Protein AF-A0A6L8EXD7-F1 (afdb_monomer)

Solvent-accessible surface area (backbone atoms only — not comparable to full-atom values): 5978 Å² total; per-residue (Å²): 113,76,66,60,57,54,53,51,52,51,51,52,53,52,53,51,53,54,54,56,73,73,64,79,84,89,78,85,87,80,86,75,88,75,86,72,89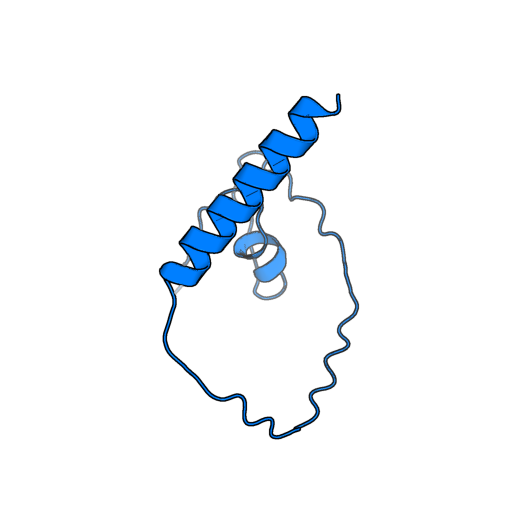,74,87,76,88,70,90,68,82,74,73,80,80,81,77,86,81,65,90,77,90,77,48,86,93,43,38,55,70,65,60,73,65,41,93,58,95,78,87,84,87,86,85,74,97,122

Mean predicted aligned error: 18.9 Å

Sequence (82 aa):
MKTLFRTCVLLIIGLVAVYTAGCGEDIEQEIDPVAVDTESAREESSEPVAADGKPITVTDATFEAVVLEAELPVVLELGAEW

Foldseek 3Di:
DVVVVVVVVVVVVVVVVVVVVVDDDDDDDDDDDPDDPPPPDDPPVDDQDPPPVDDDDDDPVCCCVHQVVHPDHDDDDDDDPD

Structure (mmCIF, N/CA/C/O backbone):
data_AF-A0A6L8EXD7-F1
#
_entry.id   AF-A0A6L8EXD7-F1
#
loop_
_atom_site.group_PDB
_atom_site.id
_atom_site.type_symbol
_atom_site.label_atom_id
_atom_site.label_alt_id
_atom_site.label_comp_id
_atom_site.label_asym_id
_atom_site.label_entity_id
_atom_site.label_seq_id
_atom_site.pdbx_PDB_ins_code
_atom_site.Cartn_x
_atom_site.Cartn_y
_atom_site.Cartn_z
_atom_site.occupancy
_atom_site.B_iso_or_equiv
_atom_site.auth_seq_id
_atom_site.auth_comp_id
_atom_site.auth_asym_id
_atom_site.auth_atom_id
_atom_site.pdbx_PDB_model_num
ATOM 1 N N . MET A 1 1 ? -12.786 17.304 41.345 1.00 54.72 1 MET A N 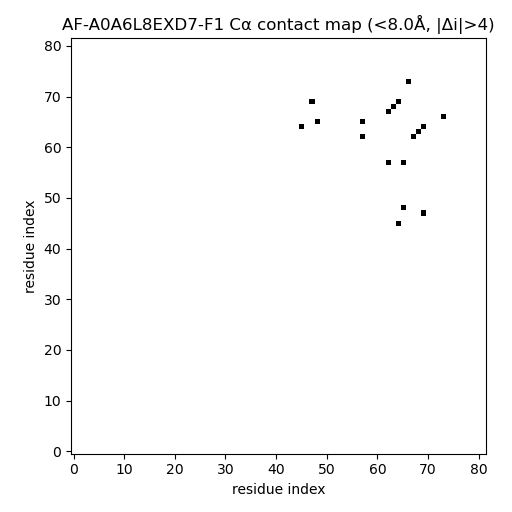1
ATOM 2 C CA . MET A 1 1 ? -11.557 16.933 40.600 1.00 54.72 1 MET A CA 1
ATOM 3 C C . MET A 1 1 ? -10.826 15.719 41.189 1.00 54.72 1 MET A C 1
ATOM 5 O O . MET A 1 1 ? -10.462 14.843 40.425 1.00 54.72 1 MET A O 1
ATOM 9 N N .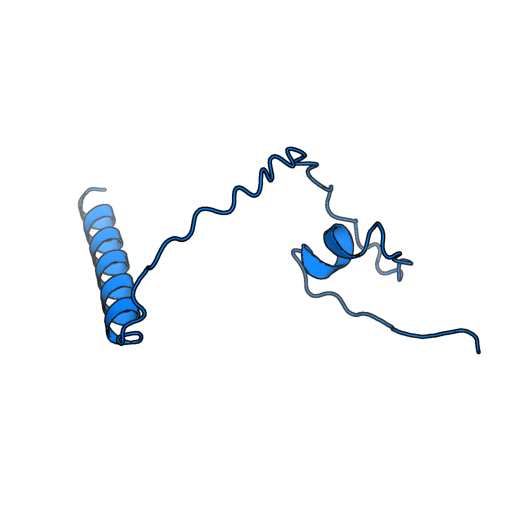 LYS A 1 2 ? -10.661 15.591 42.519 1.00 52.31 2 LYS A N 1
ATOM 10 C CA . LYS A 1 2 ? -9.943 14.455 43.156 1.00 52.31 2 LYS A CA 1
ATOM 11 C C . LYS A 1 2 ? -10.600 13.070 42.989 1.00 52.31 2 LYS A C 1
ATOM 13 O O . LYS A 1 2 ? -9.905 12.063 43.022 1.00 52.31 2 LYS A O 1
ATOM 18 N N . THR A 1 3 ? -11.921 13.010 42.816 1.00 53.19 3 THR A N 1
ATOM 19 C CA . THR A 1 3 ? -12.665 11.753 42.611 1.00 53.19 3 THR A CA 1
ATOM 20 C C . THR A 1 3 ? -12.484 11.192 41.202 1.00 53.19 3 THR A C 1
ATOM 2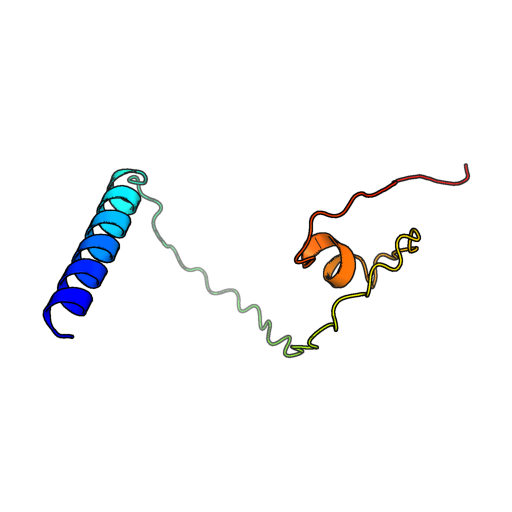2 O O . THR A 1 3 ? -12.310 9.992 41.055 1.00 53.19 3 THR A O 1
ATOM 25 N N . LEU A 1 4 ? -12.414 12.062 40.191 1.00 60.84 4 LEU A N 1
ATOM 26 C CA . LEU A 1 4 ? -12.227 11.681 38.786 1.00 60.84 4 LEU A CA 1
ATOM 27 C C . LEU A 1 4 ? -10.836 11.085 38.528 1.00 60.84 4 LEU A C 1
ATOM 29 O O . LEU A 1 4 ? -10.716 10.083 37.834 1.00 60.84 4 LEU A O 1
ATOM 33 N N . PHE A 1 5 ? -9.794 11.637 39.161 1.00 59.69 5 PHE A N 1
ATOM 34 C CA . PHE A 1 5 ? -8.428 11.119 39.017 1.00 59.69 5 PHE A CA 1
ATOM 35 C C . PHE A 1 5 ? -8.280 9.707 39.604 1.00 59.69 5 PHE A C 1
ATOM 37 O O . PHE A 1 5 ? -7.605 8.857 39.035 1.00 59.69 5 PHE A O 1
ATOM 44 N N . ARG A 1 6 ? -8.970 9.425 40.717 1.00 68.44 6 ARG A N 1
ATOM 45 C CA . ARG A 1 6 ? -8.973 8.096 41.348 1.00 68.44 6 ARG A CA 1
ATOM 46 C C . ARG A 1 6 ? -9.683 7.051 40.493 1.00 68.44 6 ARG A C 1
ATOM 48 O O . ARG A 1 6 ? -9.196 5.933 40.397 1.00 68.44 6 ARG A O 1
ATOM 55 N N . THR A 1 7 ? -10.787 7.413 39.843 1.00 68.88 7 THR A N 1
ATOM 56 C CA . THR A 1 7 ? -11.514 6.493 38.958 1.00 68.88 7 THR A CA 1
ATOM 57 C C . THR A 1 7 ? -10.708 6.156 37.704 1.00 68.88 7 THR A C 1
ATOM 59 O O . THR A 1 7 ? -10.641 4.988 37.331 1.00 68.88 7 THR A O 1
ATOM 62 N N . CYS A 1 8 ? -10.030 7.137 37.098 1.00 67.69 8 CYS A N 1
ATOM 63 C CA . CYS A 1 8 ? -9.171 6.883 35.938 1.00 67.69 8 CYS A CA 1
ATOM 64 C C . CYS A 1 8 ? -7.963 6.003 36.289 1.00 67.69 8 CYS A C 1
ATOM 66 O O . CYS A 1 8 ? -7.662 5.068 35.556 1.00 67.69 8 CYS A O 1
ATOM 68 N N . VAL A 1 9 ? -7.307 6.245 37.429 1.00 73.44 9 VAL A N 1
ATOM 69 C CA . VAL A 1 9 ? -6.168 5.420 37.870 1.00 73.44 9 VAL A CA 1
ATOM 70 C C . VAL A 1 9 ? -6.598 3.971 38.132 1.00 73.44 9 VAL A C 1
ATOM 72 O O . VAL A 1 9 ? -5.890 3.048 37.742 1.00 73.44 9 VAL A O 1
ATOM 75 N N . LEU A 1 10 ? -7.779 3.750 38.722 1.00 74.19 10 LEU A N 1
ATOM 76 C CA . LEU A 1 10 ? -8.304 2.397 38.937 1.00 74.19 10 LEU A CA 1
ATOM 77 C C . LEU A 1 10 ? -8.659 1.682 37.624 1.00 74.19 10 LEU A C 1
ATOM 79 O O . LEU A 1 10 ? -8.424 0.481 37.517 1.00 74.19 10 LEU A O 1
ATOM 83 N N . LEU A 1 11 ? -9.166 2.405 36.620 1.00 71.50 11 LEU A N 1
ATOM 84 C CA . LEU A 1 11 ? -9.426 1.843 35.289 1.00 71.50 11 LEU A CA 1
ATOM 85 C C . LEU A 1 11 ? -8.136 1.420 34.580 1.00 71.50 11 LEU A C 1
ATOM 87 O O . LEU A 1 11 ? -8.092 0.333 34.012 1.00 71.50 11 LEU A O 1
ATOM 91 N N . ILE A 1 12 ? -7.081 2.235 34.654 1.00 71.56 12 ILE A N 1
ATOM 92 C CA . ILE A 1 12 ? -5.786 1.915 34.035 1.00 71.56 12 ILE A CA 1
ATOM 93 C C . ILE A 1 12 ? -5.151 0.697 34.714 1.00 71.56 12 ILE A C 1
ATOM 95 O O . ILE A 1 12 ? -4.721 -0.226 34.029 1.00 71.56 12 ILE A O 1
ATOM 99 N N . ILE A 1 13 ? -5.140 0.644 36.050 1.00 68.94 13 ILE A N 1
ATOM 100 C CA . ILE A 1 13 ? -4.585 -0.506 36.784 1.00 68.94 13 ILE A CA 1
ATOM 101 C C . ILE A 1 13 ? -5.382 -1.784 36.482 1.00 68.94 13 ILE A C 1
ATOM 103 O O . ILE A 1 13 ? -4.786 -2.838 36.270 1.00 68.94 13 ILE A O 1
ATOM 107 N N . GLY A 1 14 ? -6.715 -1.697 36.409 1.00 63.88 14 GLY A N 1
ATOM 108 C CA . GLY A 1 14 ? -7.560 -2.830 36.025 1.00 63.88 14 GLY A CA 1
ATOM 109 C C . GLY A 1 14 ? -7.267 -3.334 34.609 1.00 63.88 14 GLY A C 1
ATOM 110 O O . GLY A 1 14 ? -7.170 -4.540 34.399 1.00 63.88 14 GLY A O 1
ATOM 111 N N . LEU A 1 15 ? -7.058 -2.422 33.655 1.00 63.97 15 LEU A N 1
ATOM 112 C CA . LEU A 1 15 ? -6.730 -2.762 32.269 1.00 63.97 15 LEU A CA 1
ATOM 113 C C . LEU A 1 15 ? -5.347 -3.424 32.148 1.00 63.97 15 LEU A C 1
ATOM 115 O O . LEU A 1 15 ? -5.213 -4.433 31.459 1.00 63.97 15 LEU A O 1
ATOM 119 N N . VAL A 1 16 ? -4.343 -2.918 32.873 1.00 62.31 16 VAL A N 1
ATOM 120 C CA . VAL A 1 16 ? -2.997 -3.516 32.919 1.00 62.31 16 VAL A CA 1
ATOM 121 C C . VAL A 1 16 ? -3.032 -4.913 33.544 1.00 62.31 16 VAL A C 1
ATOM 123 O O . VAL A 1 16 ? -2.423 -5.827 33.001 1.00 62.31 16 VAL A O 1
ATOM 126 N N . ALA A 1 17 ? -3.788 -5.116 34.627 1.00 57.94 17 ALA A N 1
ATOM 127 C CA . ALA A 1 17 ? -3.885 -6.422 35.283 1.00 57.94 17 ALA A CA 1
ATOM 128 C C . ALA A 1 17 ? -4.540 -7.495 34.392 1.00 57.94 17 ALA A C 1
ATOM 130 O O . ALA A 1 17 ? -4.102 -8.646 34.388 1.00 57.94 17 ALA A O 1
ATOM 131 N N . VAL A 1 18 ? -5.561 -7.122 33.609 1.00 61.78 18 VAL A N 1
ATOM 132 C CA . VAL A 1 18 ? -6.177 -8.018 32.613 1.00 61.78 18 VAL A CA 1
ATOM 133 C C . VAL A 1 18 ? -5.185 -8.358 31.498 1.00 61.78 18 VAL A C 1
ATOM 135 O O . VAL A 1 18 ? -5.109 -9.512 31.086 1.00 61.78 18 VAL A O 1
ATOM 138 N N . TYR A 1 19 ? -4.388 -7.384 31.054 1.00 55.16 19 TYR A N 1
ATOM 139 C CA . TYR A 1 19 ? -3.369 -7.593 30.024 1.00 55.16 19 TYR A CA 1
ATOM 140 C C . TYR A 1 19 ? -2.248 -8.535 30.495 1.00 55.16 19 TYR A C 1
ATOM 142 O O . TYR A 1 19 ? -1.872 -9.455 29.774 1.00 55.16 19 TYR A O 1
ATOM 150 N N . THR A 1 20 ? -1.763 -8.383 31.732 1.00 58.00 20 THR A N 1
ATOM 151 C CA . THR A 1 20 ? -0.695 -9.241 32.281 1.00 58.00 20 THR A CA 1
ATOM 152 C C . THR A 1 20 ? -1.170 -10.646 32.649 1.00 58.00 20 THR A C 1
ATOM 154 O O . THR A 1 20 ? -0.377 -11.577 32.626 1.00 58.00 20 THR A O 1
ATOM 157 N N . ALA A 1 21 ? -2.454 -10.829 32.973 1.00 57.72 21 ALA A N 1
ATOM 158 C CA . ALA A 1 21 ? -3.020 -12.159 33.212 1.00 57.72 21 ALA A CA 1
ATOM 159 C C . ALA A 1 21 ? -3.340 -12.920 31.906 1.00 57.72 21 ALA A C 1
ATOM 161 O O . ALA A 1 21 ? -3.532 -14.132 31.945 1.00 57.72 21 ALA A O 1
ATOM 162 N N . GLY A 1 22 ? -3.407 -12.219 30.765 1.00 48.78 22 GLY A N 1
ATOM 163 C CA . GLY A 1 22 ? -3.642 -12.802 29.439 1.00 48.78 22 GLY A CA 1
ATOM 164 C C . GLY A 1 22 ? -2.379 -13.264 28.702 1.00 48.78 22 GLY A C 1
ATOM 165 O O . GLY A 1 22 ? -2.493 -14.048 27.766 1.00 48.78 22 GLY A O 1
ATOM 166 N N . CYS A 1 23 ? -1.194 -12.824 29.135 1.00 56.53 23 CYS A N 1
ATOM 167 C CA . CYS A 1 23 ? 0.097 -13.196 28.552 1.00 56.53 23 CYS A CA 1
ATOM 168 C C . CYS A 1 23 ? 1.087 -13.565 29.663 1.00 56.53 23 CYS A C 1
ATOM 170 O O . CYS A 1 23 ? 1.935 -12.761 30.045 1.00 56.53 23 CYS A O 1
ATOM 172 N N . GLY A 1 24 ? 0.966 -14.778 30.191 1.00 46.47 24 GLY A N 1
ATOM 173 C CA . GLY A 1 24 ? 2.046 -15.424 30.926 1.00 46.47 24 GLY A CA 1
ATOM 174 C C . GLY A 1 24 ? 2.480 -16.663 30.157 1.00 46.47 24 GLY A C 1
ATOM 175 O O . GLY A 1 24 ? 1.676 -17.579 30.047 1.00 46.47 24 GLY A O 1
ATOM 176 N N . GLU A 1 25 ? 3.678 -16.651 29.569 1.00 42.38 25 GLU A N 1
ATOM 177 C CA . GLU A 1 25 ? 4.756 -17.599 29.893 1.00 42.38 25 GLU A CA 1
ATOM 178 C C . GLU A 1 25 ? 6.058 -17.186 29.175 1.00 42.38 25 GLU A C 1
ATOM 180 O O . GLU A 1 25 ? 6.054 -16.494 28.157 1.00 42.38 25 GLU A O 1
ATOM 185 N N . ASP A 1 26 ? 7.158 -17.545 29.814 1.00 50.97 26 ASP A N 1
ATOM 186 C CA . ASP A 1 26 ? 8.517 -17.015 29.779 1.00 50.97 26 ASP A CA 1
ATOM 187 C C . ASP A 1 26 ? 9.257 -17.061 28.429 1.00 50.97 26 ASP A C 1
ATOM 189 O O . ASP A 1 26 ? 9.237 -18.073 27.733 1.00 50.97 26 ASP A O 1
ATOM 193 N N . ILE A 1 27 ? 10.045 -16.018 28.126 1.00 45.25 27 ILE A N 1
ATOM 194 C CA . ILE A 1 27 ? 11.278 -16.160 27.334 1.00 45.25 27 ILE A CA 1
ATOM 195 C C . ILE A 1 27 ? 12.374 -15.334 28.011 1.00 45.25 27 ILE A C 1
ATOM 197 O O . ILE A 1 27 ? 12.279 -14.112 28.138 1.00 45.25 27 ILE A O 1
ATOM 201 N N . GLU A 1 28 ? 13.398 -16.043 28.478 1.00 44.38 28 GLU A N 1
ATOM 202 C CA .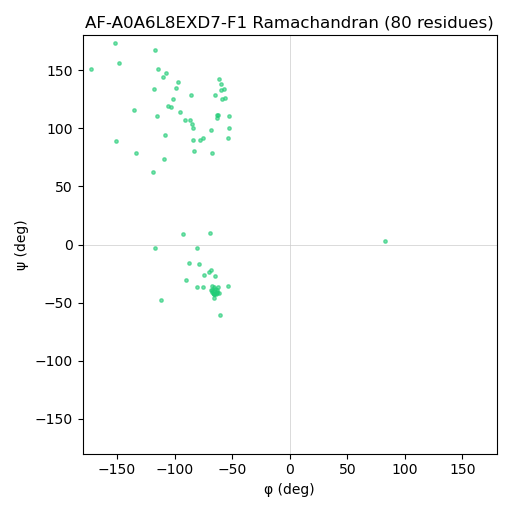 GLU A 1 28 ? 14.596 -15.507 29.107 1.00 44.38 28 GLU A CA 1
ATOM 203 C C . GLU A 1 28 ? 15.347 -14.562 28.159 1.00 44.38 28 GLU A C 1
ATOM 205 O O . GLU A 1 28 ? 15.578 -14.848 26.985 1.00 44.38 28 GLU A O 1
ATOM 210 N N . GLN A 1 29 ? 15.721 -13.406 28.694 1.00 46.84 29 GLN A N 1
ATOM 211 C CA . GLN A 1 29 ? 16.507 -12.388 28.018 1.00 46.84 29 GLN A CA 1
ATOM 212 C C . GLN A 1 29 ? 17.998 -12.747 28.144 1.00 46.84 29 GLN A C 1
ATOM 214 O O . GLN A 1 29 ? 18.655 -12.339 29.100 1.00 46.84 29 GLN A O 1
ATOM 219 N N . GLU A 1 30 ? 18.539 -13.507 27.188 1.00 40.50 30 GLU A N 1
ATOM 220 C CA . GLU A 1 30 ? 19.989 -13.592 26.961 1.00 40.50 30 GLU A CA 1
ATOM 221 C C . GLU A 1 30 ? 20.376 -12.517 25.934 1.00 40.50 30 GLU A C 1
ATOM 223 O O . GLU A 1 30 ? 20.013 -12.572 24.761 1.00 40.50 30 GLU A O 1
ATOM 228 N N . ILE A 1 31 ? 21.042 -11.470 26.420 1.00 49.91 31 ILE A N 1
ATOM 229 C CA . ILE A 1 31 ? 21.538 -10.346 25.626 1.00 49.91 31 ILE A CA 1
ATOM 230 C C . ILE A 1 31 ? 22.917 -10.737 25.090 1.00 49.91 31 ILE A C 1
ATOM 232 O O . ILE A 1 31 ? 23.885 -10.726 25.850 1.00 49.91 31 ILE A O 1
ATOM 236 N N . ASP A 1 32 ? 23.024 -11.022 23.793 1.00 38.25 32 ASP A N 1
ATOM 237 C CA . ASP A 1 32 ? 24.308 -11.004 23.083 1.00 38.25 32 ASP A CA 1
ATOM 238 C C . ASP A 1 32 ? 24.472 -9.619 22.413 1.00 38.25 32 ASP A C 1
ATOM 240 O O . ASP A 1 32 ? 23.653 -9.249 21.562 1.00 38.25 32 ASP A O 1
ATOM 244 N N . PRO A 1 33 ? 25.441 -8.775 22.826 1.00 50.81 33 PRO A N 1
ATOM 245 C CA . PRO A 1 33 ? 25.546 -7.403 22.347 1.00 50.81 33 PRO A CA 1
ATOM 246 C C . PRO A 1 33 ? 26.276 -7.345 20.998 1.00 50.81 33 PRO A C 1
ATOM 248 O O . PRO A 1 33 ? 27.447 -6.968 20.925 1.00 50.81 33 PRO A O 1
ATOM 251 N N . VAL A 1 34 ? 25.576 -7.636 19.901 1.00 47.25 34 VAL A N 1
ATOM 252 C CA . VAL A 1 34 ? 25.988 -7.119 18.587 1.00 47.25 34 VAL A CA 1
ATOM 253 C C . VAL A 1 34 ? 25.403 -5.723 18.429 1.00 47.25 34 VAL A C 1
ATOM 255 O O . VAL A 1 34 ? 24.209 -5.537 18.209 1.00 47.25 34 VAL A O 1
ATOM 258 N N . ALA A 1 35 ? 26.281 -4.735 18.593 1.00 53.66 35 ALA A N 1
ATOM 259 C CA . ALA A 1 35 ? 26.011 -3.330 18.351 1.00 53.66 35 ALA A CA 1
ATOM 260 C C . ALA A 1 35 ? 25.433 -3.130 16.943 1.00 53.66 35 ALA A C 1
ATOM 262 O O . ALA A 1 35 ? 26.139 -3.272 15.945 1.00 53.66 35 ALA A O 1
ATOM 263 N N . VAL A 1 36 ? 24.154 -2.770 16.873 1.00 46.66 36 VAL A N 1
ATOM 264 C CA . VAL A 1 36 ? 23.593 -2.111 15.698 1.00 46.66 36 VAL A CA 1
ATOM 265 C C . VAL A 1 36 ? 23.334 -0.670 16.105 1.00 46.66 36 VAL A C 1
ATOM 267 O O . VAL A 1 36 ? 22.298 -0.343 16.682 1.00 46.66 36 VAL A O 1
ATOM 270 N N . ASP A 1 37 ? 24.316 0.184 15.819 1.00 54.16 37 ASP A N 1
ATOM 271 C CA . ASP A 1 37 ? 24.104 1.621 15.682 1.00 54.16 37 ASP A CA 1
ATOM 272 C C . ASP A 1 37 ? 22.970 1.834 14.672 1.00 54.16 37 ASP A C 1
ATOM 274 O O . ASP A 1 37 ? 23.168 1.733 13.462 1.00 54.16 37 ASP A O 1
ATOM 278 N N . THR A 1 38 ? 21.764 2.095 15.171 1.00 56.41 38 THR A N 1
ATOM 279 C CA . THR A 1 38 ? 20.670 2.629 14.355 1.00 56.41 38 THR A CA 1
ATOM 280 C C . THR A 1 38 ? 20.274 3.984 14.917 1.00 56.41 38 THR A C 1
ATOM 282 O O . THR A 1 38 ? 19.157 4.189 15.381 1.00 56.41 38 THR A O 1
ATOM 285 N N . GLU A 1 39 ? 21.207 4.934 14.887 1.00 57.28 39 GLU A N 1
ATOM 286 C CA . GLU A 1 39 ? 20.812 6.337 14.826 1.00 57.28 39 GLU A CA 1
ATOM 287 C C . GLU A 1 39 ? 20.419 6.633 13.373 1.00 57.28 39 GLU A C 1
ATOM 289 O O . GLU A 1 39 ? 21.248 6.986 12.539 1.00 57.28 39 GLU A O 1
ATOM 294 N N . SER A 1 40 ? 19.138 6.446 13.054 1.00 46.62 40 SER A N 1
ATOM 295 C CA . SER A 1 40 ? 18.516 7.082 11.891 1.00 46.62 40 SER A CA 1
ATOM 296 C C . SER A 1 40 ? 17.553 8.141 12.399 1.00 46.62 40 SER A C 1
ATOM 298 O O . SER A 1 40 ? 16.335 7.980 12.398 1.00 46.62 40 SER A O 1
ATOM 300 N N . ALA A 1 41 ? 18.127 9.239 12.885 1.00 56.41 41 ALA A N 1
ATOM 301 C CA . ALA A 1 41 ? 17.388 10.466 13.095 1.00 56.41 41 ALA A CA 1
ATOM 302 C C . ALA A 1 41 ? 16.999 11.054 11.729 1.00 56.41 41 ALA A C 1
ATOM 304 O O . ALA A 1 41 ? 17.788 11.748 11.085 1.00 56.41 41 ALA A O 1
ATOM 305 N N . ARG A 1 42 ? 15.757 10.813 11.309 1.00 59.09 42 ARG A N 1
ATOM 306 C CA . ARG A 1 42 ? 14.968 11.804 10.573 1.00 59.09 42 ARG A CA 1
ATOM 307 C C . ARG A 1 42 ? 13.490 11.565 10.862 1.00 59.09 42 ARG A C 1
ATOM 309 O O . ARG A 1 42 ? 12.814 10.855 10.133 1.00 59.09 42 ARG A O 1
ATOM 316 N N . GLU A 1 43 ? 12.993 12.206 11.915 1.00 59.19 43 GLU A N 1
ATOM 317 C CA . GLU A 1 43 ? 11.574 12.548 12.005 1.00 59.19 43 GLU A CA 1
ATOM 318 C C . GLU A 1 43 ? 11.296 13.608 10.928 1.00 59.19 43 GLU A C 1
ATOM 320 O O . GLU A 1 43 ? 11.297 14.812 11.188 1.00 59.19 43 GLU A O 1
ATOM 325 N N . GLU A 1 44 ? 11.148 13.180 9.675 1.00 54.75 44 GLU A N 1
ATOM 326 C CA . GLU A 1 44 ? 10.442 13.994 8.697 1.00 54.75 44 GLU A CA 1
ATOM 327 C C . GLU A 1 44 ? 8.966 13.694 8.896 1.00 54.75 44 GLU A C 1
ATOM 329 O O . GLU A 1 44 ? 8.464 12.655 8.482 1.00 54.75 44 GLU A O 1
ATOM 334 N N . SER A 1 45 ? 8.299 14.601 9.608 1.00 51.16 45 SER A N 1
ATOM 335 C CA . SER A 1 45 ? 6.846 14.684 9.664 1.00 51.16 45 SER A CA 1
ATOM 336 C C . SER A 1 45 ? 6.330 14.766 8.230 1.00 51.16 45 SER A C 1
ATOM 338 O O . SER A 1 45 ? 6.254 15.855 7.661 1.00 51.16 45 SER A O 1
ATOM 340 N N . SER A 1 46 ? 6.019 13.609 7.643 1.00 61.62 46 SER A N 1
ATOM 341 C CA . SER A 1 46 ? 5.348 13.518 6.356 1.00 61.62 46 SER A CA 1
ATOM 342 C C . SER A 1 46 ? 3.983 14.153 6.539 1.00 61.62 46 SER A C 1
ATOM 344 O O . SER A 1 46 ? 3.148 13.674 7.305 1.00 61.62 46 SER A O 1
ATOM 346 N N . GLU A 1 47 ? 3.786 15.304 5.906 1.00 62.84 47 GLU A N 1
ATOM 347 C CA . GLU A 1 47 ? 2.480 15.940 5.882 1.00 62.84 47 GLU A CA 1
ATOM 348 C C . GLU A 1 47 ? 1.483 14.942 5.272 1.00 62.84 47 GLU A C 1
ATOM 350 O O . GLU A 1 47 ? 1.798 14.316 4.252 1.00 62.84 47 GLU A O 1
ATOM 355 N N . PRO A 1 48 ? 0.298 14.754 5.877 1.00 58.72 48 PRO A N 1
ATOM 356 C CA . PRO A 1 48 ? -0.664 13.790 5.373 1.00 58.72 48 PRO A CA 1
ATOM 357 C C . PRO A 1 48 ? -1.029 14.148 3.933 1.00 58.72 48 PRO A C 1
ATOM 359 O O . PRO A 1 48 ? -1.448 15.272 3.636 1.00 58.72 48 PRO A O 1
ATOM 362 N N . VAL A 1 49 ? -0.860 13.182 3.028 1.00 65.19 49 VAL A N 1
ATOM 363 C CA . VAL A 1 49 ? -1.205 13.352 1.616 1.00 65.19 49 VAL A CA 1
ATOM 364 C C . VAL A 1 49 ? -2.709 13.601 1.531 1.00 65.19 49 VAL A C 1
ATOM 366 O O . VAL A 1 49 ? -3.519 12.727 1.837 1.00 65.19 49 VAL A O 1
ATOM 369 N N . ALA A 1 50 ? -3.095 14.818 1.145 1.00 61.69 50 ALA A N 1
ATOM 370 C CA . ALA A 1 50 ? -4.494 15.183 0.989 1.00 61.69 50 ALA A CA 1
ATOM 371 C C . ALA A 1 50 ? -5.129 14.323 -0.115 1.00 61.69 50 ALA A C 1
ATOM 373 O O . ALA A 1 50 ? -4.842 14.501 -1.298 1.00 61.69 50 ALA A O 1
ATOM 374 N N . ALA A 1 51 ? -5.996 13.389 0.278 1.00 64.88 51 ALA A N 1
ATOM 375 C CA . ALA A 1 51 ? -6.749 12.556 -0.645 1.00 64.88 51 ALA A CA 1
ATOM 376 C C . ALA A 1 51 ? -7.882 13.383 -1.275 1.00 64.88 51 ALA A C 1
ATOM 378 O O . ALA A 1 51 ? -8.999 13.442 -0.764 1.00 64.88 51 ALA A O 1
ATOM 379 N N . ASP A 1 52 ? -7.606 13.999 -2.421 1.00 79.75 52 ASP A N 1
ATOM 380 C CA . ASP A 1 52 ? -8.589 14.645 -3.305 1.00 79.75 52 ASP A CA 1
ATOM 381 C C . ASP A 1 52 ? -9.534 13.637 -4.004 1.00 79.75 52 ASP A C 1
ATOM 383 O O . ASP A 1 52 ? -10.307 13.992 -4.895 1.00 79.75 52 ASP A O 1
ATOM 387 N N . GLY A 1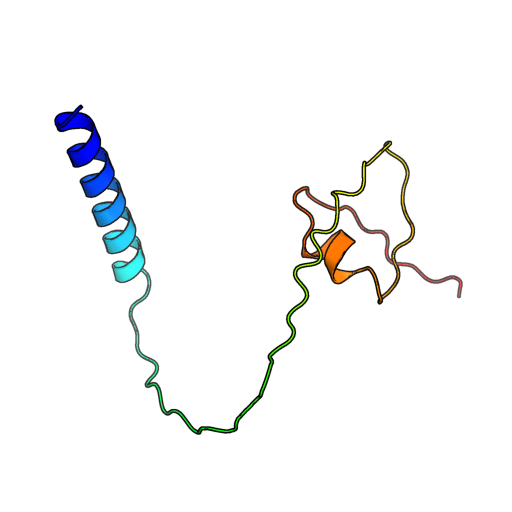 53 ? -9.489 12.369 -3.581 1.00 82.75 53 GLY A N 1
ATOM 388 C CA . GLY A 1 53 ? -10.262 11.257 -4.123 1.00 82.75 53 GLY A CA 1
ATOM 389 C C . GLY A 1 53 ? -9.645 10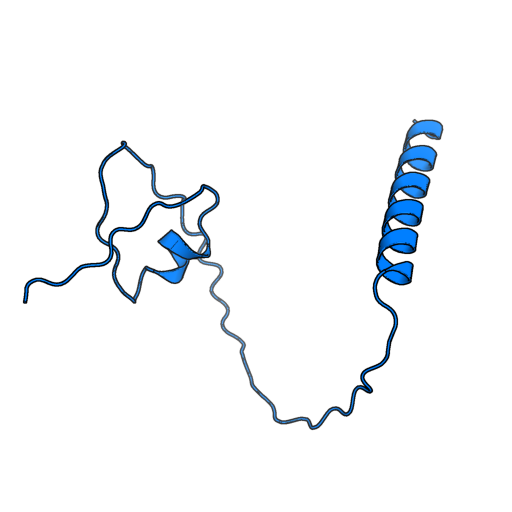.624 -5.369 1.00 82.75 53 GLY A C 1
ATOM 390 O O . GLY A 1 53 ? -10.254 9.713 -5.935 1.00 82.75 53 GLY A O 1
ATOM 391 N N . LYS A 1 54 ? -8.463 11.071 -5.810 1.00 89.25 54 LYS A N 1
ATOM 392 C CA . LYS A 1 54 ? -7.772 10.490 -6.961 1.00 89.25 54 LYS A CA 1
ATOM 393 C C . LYS A 1 54 ? -6.713 9.466 -6.525 1.00 89.25 54 LYS A C 1
ATOM 395 O O . LYS A 1 54 ? -5.999 9.713 -5.556 1.00 89.25 54 LYS A O 1
ATOM 400 N N . PRO A 1 55 ? -6.564 8.332 -7.241 1.00 91.06 55 PRO A N 1
ATOM 401 C CA . PRO A 1 55 ? -5.460 7.412 -6.997 1.00 91.06 55 PRO A CA 1
ATOM 402 C C . PRO A 1 55 ? -4.109 8.100 -7.205 1.00 91.06 55 PRO A C 1
ATOM 404 O O . PRO A 1 55 ? -3.924 8.837 -8.179 1.00 91.06 55 PRO A O 1
ATOM 407 N N . ILE A 1 56 ? -3.168 7.815 -6.312 1.00 91.19 56 ILE A N 1
ATOM 408 C CA . ILE A 1 56 ? -1.778 8.260 -6.409 1.00 91.19 56 ILE A CA 1
ATOM 409 C C . ILE A 1 56 ? -0.875 7.080 -6.759 1.00 91.19 56 ILE A C 1
ATOM 411 O O . ILE A 1 56 ? -1.131 5.946 -6.359 1.00 91.19 56 ILE A O 1
ATOM 415 N N . THR A 1 57 ? 0.197 7.349 -7.500 1.00 93.19 57 THR A N 1
ATOM 416 C CA . THR A 1 57 ? 1.247 6.359 -7.751 1.00 93.19 57 THR A CA 1
ATOM 417 C C . THR A 1 57 ? 2.245 6.391 -6.606 1.00 93.19 57 THR A C 1
ATOM 419 O O . THR A 1 57 ? 2.766 7.449 -6.256 1.00 93.19 57 THR A O 1
ATOM 422 N N . VAL A 1 58 ? 2.522 5.220 -6.046 1.00 93.81 58 VAL A N 1
ATOM 423 C CA . VAL A 1 58 ? 3.495 5.029 -4.970 1.00 93.81 58 VAL A CA 1
ATOM 424 C C . VAL A 1 58 ? 4.692 4.268 -5.529 1.00 93.81 58 VAL A C 1
ATOM 426 O O . VAL A 1 58 ? 4.543 3.418 -6.404 1.00 93.81 58 VAL A O 1
ATOM 429 N N . THR A 1 59 ? 5.881 4.604 -5.041 1.00 95.62 59 THR A N 1
ATOM 430 C CA . THR A 1 59 ? 7.134 3.914 -5.374 1.00 95.62 59 THR A CA 1
ATOM 431 C C . THR A 1 59 ? 7.717 3.296 -4.114 1.00 95.62 59 THR A C 1
ATOM 433 O O . THR A 1 59 ? 7.327 3.683 -3.015 1.00 95.62 59 THR A O 1
ATOM 436 N N . ASP A 1 60 ? 8.704 2.414 -4.250 1.00 96.62 60 ASP A N 1
ATOM 437 C CA . ASP A 1 60 ? 9.391 1.814 -3.099 1.00 96.62 60 ASP A CA 1
ATOM 438 C C . ASP A 1 60 ? 9.935 2.870 -2.123 1.00 96.62 60 ASP A C 1
ATOM 440 O O . ASP A 1 60 ? 9.863 2.695 -0.913 1.00 96.62 60 ASP A O 1
ATOM 444 N N . ALA A 1 61 ? 10.404 4.010 -2.644 1.00 96.56 61 ALA A N 1
ATOM 445 C CA . ALA A 1 61 ? 10.930 5.109 -1.837 1.00 96.56 61 ALA A CA 1
ATOM 446 C C . ALA A 1 61 ? 9.865 5.829 -0.993 1.00 96.56 61 ALA A C 1
ATOM 448 O O . ALA A 1 61 ? 10.209 6.502 -0.028 1.00 96.56 61 ALA A O 1
ATOM 449 N N . THR A 1 62 ? 8.587 5.731 -1.366 1.00 95.06 62 THR A N 1
ATOM 450 C CA . THR A 1 62 ? 7.481 6.432 -0.696 1.00 95.06 62 THR A CA 1
ATOM 451 C C . THR A 1 62 ? 6.470 5.486 -0.056 1.00 95.06 62 THR A C 1
ATOM 453 O O . THR A 1 62 ? 5.530 5.948 0.586 1.00 95.06 62 THR A O 1
ATOM 456 N N . PHE A 1 63 ? 6.644 4.171 -0.210 1.00 94.94 63 PHE A N 1
ATOM 457 C CA . PHE A 1 63 ? 5.678 3.174 0.242 1.00 94.94 63 PHE A CA 1
ATOM 458 C C . PHE A 1 63 ? 5.485 3.182 1.757 1.00 94.94 63 PHE A C 1
ATOM 460 O O . PHE A 1 63 ? 4.356 3.104 2.231 1.00 94.94 63 PHE A O 1
ATOM 467 N N . GLU A 1 64 ? 6.572 3.317 2.510 1.00 95.19 64 GLU A N 1
ATOM 468 C CA . GLU A 1 64 ? 6.528 3.336 3.971 1.00 95.19 64 GLU A CA 1
ATOM 469 C C . GLU A 1 64 ? 5.670 4.496 4.486 1.00 95.19 64 GLU A C 1
ATOM 471 O O . GLU A 1 64 ? 4.605 4.262 5.057 1.00 95.19 64 GLU A O 1
ATOM 476 N N . ALA A 1 65 ? 6.052 5.730 4.159 1.00 93.94 65 ALA A N 1
ATOM 477 C CA . ALA A 1 65 ? 5.348 6.926 4.614 1.00 93.94 65 ALA A CA 1
ATOM 478 C C . ALA A 1 65 ? 3.890 7.006 4.121 1.00 93.94 65 ALA A C 1
ATOM 480 O O . ALA A 1 65 ? 3.010 7.484 4.832 1.00 93.94 65 ALA A O 1
ATOM 481 N N . VAL A 1 66 ? 3.609 6.557 2.890 1.00 92.06 66 VAL A N 1
ATOM 482 C CA . VAL A 1 66 ? 2.284 6.741 2.269 1.00 92.06 66 VAL A CA 1
ATOM 483 C C . VAL A 1 66 ? 1.320 5.591 2.564 1.00 92.06 66 VAL A C 1
ATOM 485 O O . VAL A 1 66 ? 0.111 5.816 2.605 1.00 92.06 66 VAL A O 1
ATOM 488 N N . VAL A 1 67 ? 1.816 4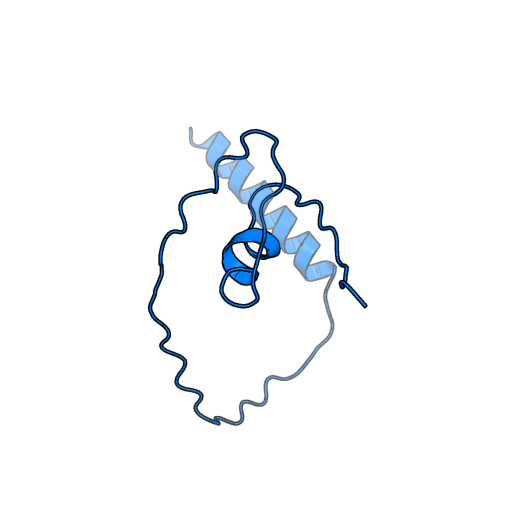.362 2.737 1.00 93.19 67 VAL A N 1
ATOM 489 C CA . VAL A 1 67 ? 0.973 3.164 2.900 1.00 93.19 67 VAL A CA 1
ATOM 490 C C . VAL A 1 67 ? 1.074 2.585 4.303 1.00 93.19 67 VAL A C 1
ATOM 492 O O . VAL A 1 67 ? 0.043 2.278 4.899 1.00 93.19 67 VAL A O 1
ATOM 495 N N . LEU A 1 68 ? 2.287 2.409 4.830 1.00 95.56 68 LEU A N 1
ATOM 496 C CA . LEU A 1 68 ? 2.489 1.737 6.117 1.00 95.56 68 LEU A CA 1
ATOM 497 C C . LEU A 1 68 ? 2.222 2.666 7.304 1.00 95.56 68 LEU A C 1
ATOM 499 O O . LEU A 1 68 ? 1.650 2.229 8.299 1.00 95.56 68 LEU A O 1
ATOM 503 N N . GLU A 1 69 ? 2.587 3.939 7.179 1.00 95.50 69 GLU A N 1
ATOM 504 C CA . GLU A 1 69 ? 2.390 4.962 8.215 1.00 95.50 69 GLU A CA 1
ATOM 505 C C . GLU A 1 69 ? 1.067 5.734 8.063 1.00 95.50 69 GLU A C 1
ATOM 507 O O . GLU A 1 69 ? 0.824 6.723 8.753 1.00 95.50 69 GLU A O 1
ATOM 512 N N . ALA A 1 70 ? 0.182 5.290 7.166 1.00 92.31 70 ALA A N 1
ATOM 513 C CA . ALA A 1 70 ? -1.065 5.984 6.887 1.00 92.31 70 ALA A CA 1
ATOM 514 C C . ALA A 1 70 ? -2.017 5.996 8.097 1.00 92.31 70 ALA A C 1
ATOM 516 O O . ALA A 1 70 ? -2.382 4.957 8.648 1.00 92.31 70 ALA A O 1
ATOM 517 N N . GLU A 1 71 ? -2.506 7.186 8.457 1.00 92.31 71 GLU A N 1
ATOM 518 C CA . GLU A 1 71 ? -3.492 7.358 9.536 1.00 92.31 71 GLU A CA 1
ATOM 519 C C . GLU A 1 71 ? -4.888 6.823 9.169 1.00 92.31 71 GLU A C 1
ATOM 521 O O . GLU A 1 71 ? -5.704 6.516 10.043 1.00 92.31 71 GLU A O 1
ATOM 526 N N . LEU A 1 72 ? -5.184 6.731 7.869 1.00 88.81 72 LEU A N 1
ATOM 527 C CA . LEU A 1 72 ? -6.456 6.257 7.329 1.00 88.81 72 LEU A CA 1
ATOM 528 C C . LEU A 1 72 ? -6.257 4.947 6.557 1.00 88.81 72 LEU A C 1
ATOM 530 O O . LEU A 1 72 ? -5.200 4.748 5.962 1.00 88.81 72 LEU A O 1
ATOM 534 N N . PRO A 1 73 ? -7.277 4.068 6.492 1.00 91.31 73 PRO A N 1
ATOM 535 C CA . PRO A 1 73 ? -7.194 2.851 5.694 1.00 91.31 73 PRO A CA 1
ATOM 536 C C . PRO A 1 73 ? -6.876 3.150 4.225 1.00 91.31 73 PRO A C 1
ATOM 538 O O . 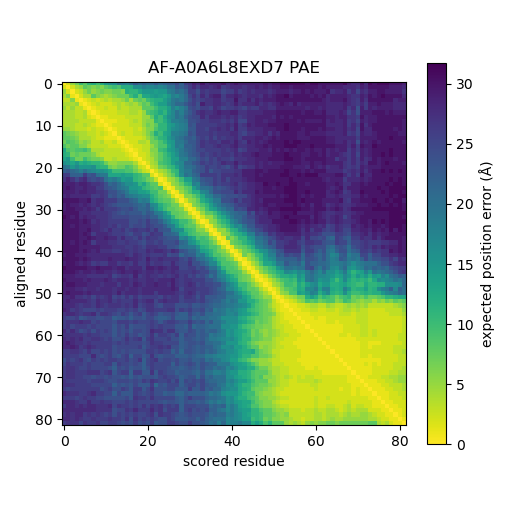PRO A 1 73 ? -7.596 3.903 3.566 1.00 91.31 73 PRO A O 1
ATOM 541 N N . VAL A 1 74 ? -5.829 2.509 3.708 1.00 92.94 74 VAL A N 1
ATOM 542 C CA . VAL A 1 74 ? -5.389 2.639 2.315 1.00 92.94 74 VAL A CA 1
ATOM 543 C C . VAL A 1 74 ? -5.908 1.462 1.493 1.00 92.94 74 VAL A C 1
ATOM 545 O O . VAL A 1 74 ? -5.811 0.306 1.905 1.00 92.94 74 VAL A O 1
ATOM 548 N N . VAL A 1 75 ? -6.448 1.752 0.308 1.00 93.94 75 VAL A N 1
ATOM 549 C CA . VAL A 1 75 ? -6.763 0.743 -0.712 1.00 93.94 75 VAL A CA 1
ATOM 550 C C . VAL A 1 75 ? -5.661 0.780 -1.761 1.00 93.94 75 VAL A C 1
ATOM 552 O O . VAL A 1 75 ? -5.381 1.838 -2.321 1.00 93.94 75 VAL A O 1
ATOM 555 N N . LEU A 1 76 ? -5.047 -0.372 -2.023 1.00 94.75 76 LEU A N 1
ATOM 556 C CA . LEU A 1 76 ? -3.898 -0.497 -2.913 1.00 94.75 76 LEU A CA 1
ATOM 557 C C . LEU A 1 76 ? -4.231 -1.390 -4.112 1.00 94.75 76 LEU A C 1
ATOM 559 O O . LEU A 1 76 ? -4.767 -2.485 -3.947 1.00 94.75 76 LEU A O 1
ATOM 563 N N . GLU A 1 77 ? -3.863 -0.935 -5.307 1.00 95.12 77 GLU A N 1
ATOM 564 C CA . GLU A 1 77 ? -3.847 -1.743 -6.525 1.00 95.12 77 GLU A CA 1
ATOM 565 C C . GLU A 1 77 ? -2.400 -2.140 -6.835 1.00 95.12 77 GLU A C 1
ATOM 567 O O . GLU A 1 77 ? -1.544 -1.283 -7.047 1.00 95.12 77 GLU A O 1
ATOM 572 N N . LEU A 1 78 ? -2.126 -3.447 -6.840 1.00 94.38 78 LEU A N 1
ATOM 573 C CA . LEU A 1 78 ? -0.828 -4.009 -7.208 1.00 94.38 78 LEU A CA 1
ATOM 574 C C . LEU A 1 78 ? -0.945 -4.642 -8.593 1.00 94.38 78 LEU A C 1
ATOM 576 O O . LEU A 1 78 ? -1.717 -5.582 -8.784 1.00 94.38 78 LEU A O 1
ATOM 580 N N . GLY A 1 79 ? -0.170 -4.138 -9.546 1.00 92.12 79 GLY A N 1
ATOM 581 C CA . GLY A 1 79 ? -0.205 -4.590 -10.930 1.00 92.12 79 GLY A CA 1
ATOM 582 C C . GLY A 1 79 ? 1.136 -4.413 -11.624 1.00 92.12 79 GLY A C 1
ATOM 583 O O . GLY A 1 79 ? 2.073 -3.832 -11.076 1.00 92.12 79 GLY A O 1
ATOM 584 N N . ALA A 1 80 ? 1.221 -4.935 -12.840 1.00 93.31 80 ALA A N 1
ATOM 585 C CA . ALA A 1 80 ? 2.368 -4.761 -13.709 1.00 93.31 80 ALA A CA 1
ATOM 586 C C . ALA A 1 80 ? 1.915 -4.742 -15.175 1.00 93.31 80 ALA A C 1
ATOM 588 O O . ALA A 1 80 ? 0.851 -5.257 -15.502 1.00 93.31 80 ALA A O 1
ATOM 589 N N . GLU A 1 81 ? 2.707 -4.125 -16.050 1.00 93.56 81 GLU A N 1
ATOM 590 C CA . GLU A 1 81 ? 2.324 -3.873 -17.451 1.00 93.56 81 GLU A CA 1
ATOM 591 C C . GLU A 1 81 ? 2.499 -5.081 -18.393 1.00 93.56 81 GLU A C 1
ATOM 593 O O . GLU A 1 81 ? 2.199 -4.971 -19.582 1.00 93.56 81 GLU A O 1
ATOM 598 N N . TRP A 1 82 ? 3.032 -6.198 -17.890 1.00 79.81 82 TRP A N 1
ATOM 599 C CA . TRP A 1 82 ? 3.472 -7.357 -18.675 1.00 79.81 82 TRP A CA 1
ATOM 600 C C . TRP A 1 82 ? 2.430 -8.470 -18.803 1.00 79.81 82 TRP A C 1
ATOM 602 O O . TRP A 1 82 ? 1.614 -8.658 -17.875 1.00 79.81 82 TRP A O 1
#

Secondary structure (DSSP, 8-state):
-HHHHHHHHHHHHHHHHHHHHH------------------------------SS-----TTTHIIIIIS-SSPPP-------

Radius of gyration: 22.07 Å; Cα contacts (8 Å, |Δi|>4): 9; chains: 1; bounding box: 39×34×62 Å

pLDDT: mean 70.3, std 18.62, range [38.25, 96.62]